Protein AF-A0A2N3VHJ1-F1 (afdb_monomer)

Structure (mmCIF, N/CA/C/O backbone):
data_AF-A0A2N3VHJ1-F1
#
_entry.id   AF-A0A2N3VHJ1-F1
#
loop_
_atom_site.group_PDB
_atom_site.id
_atom_site.type_symbol
_atom_site.label_atom_id
_atom_site.label_alt_id
_atom_site.label_comp_id
_atom_site.label_asym_id
_atom_site.label_entity_id
_atom_site.label_seq_id
_atom_site.pdbx_PDB_ins_code
_atom_site.Cartn_x
_atom_site.Cartn_y
_atom_site.Cartn_z
_atom_site.occupancy
_atom_site.B_iso_or_equiv
_atom_site.auth_seq_id
_atom_site.auth_comp_id
_atom_site.auth_asym_id
_atom_site.auth_atom_id
_atom_site.pdbx_PDB_model_num
ATOM 1 N N . MET A 1 1 ? 66.430 8.092 -55.204 1.00 39.53 1 MET A N 1
ATOM 2 C CA . MET A 1 1 ? 66.242 9.188 -54.228 1.00 39.53 1 MET A CA 1
ATOM 3 C C . MET A 1 1 ? 64.913 8.991 -53.500 1.00 39.53 1 MET A C 1
ATOM 5 O O . MET A 1 1 ? 63.940 8.692 -54.170 1.00 39.53 1 MET A O 1
ATOM 9 N N . SER A 1 2 ? 64.958 9.098 -52.159 1.00 39.56 2 SER A N 1
ATOM 10 C CA . SER A 1 2 ? 63.897 9.222 -51.118 1.00 39.56 2 SER A CA 1
ATOM 11 C C . SER A 1 2 ? 62.710 8.234 -51.103 1.00 39.56 2 SER A C 1
ATOM 13 O O . SER A 1 2 ? 61.854 8.299 -51.968 1.00 39.56 2 SER A O 1
ATOM 15 N N . ARG A 1 3 ? 62.706 7.203 -50.221 1.00 37.50 3 ARG A N 1
ATOM 16 C CA . ARG A 1 3 ? 62.256 7.140 -48.782 1.00 37.50 3 ARG A CA 1
ATOM 17 C C . ARG A 1 3 ? 60.729 7.322 -48.622 1.00 37.50 3 ARG A C 1
ATOM 19 O O . ARG A 1 3 ? 60.224 8.278 -49.174 1.00 37.50 3 ARG A O 1
ATOM 26 N N . ARG A 1 4 ? 59.921 6.592 -47.835 1.00 39.31 4 ARG A N 1
ATOM 27 C CA . ARG A 1 4 ? 59.944 5.440 -46.888 1.00 39.31 4 ARG A CA 1
ATOM 28 C C . ARG A 1 4 ? 58.441 5.104 -46.656 1.00 39.31 4 ARG A C 1
ATOM 30 O O . ARG A 1 4 ? 57.644 6.024 -46.585 1.00 39.31 4 AR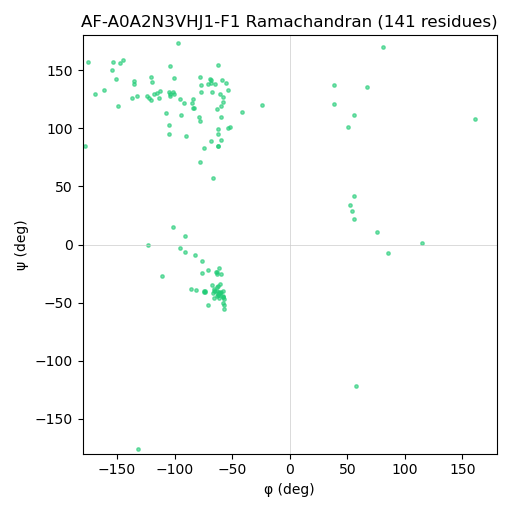G A O 1
ATOM 37 N N . LYS A 1 5 ? 57.996 3.851 -46.791 1.00 39.47 5 LYS A N 1
ATOM 38 C CA . LYS A 1 5 ? 57.600 2.874 -45.740 1.00 39.47 5 LYS A CA 1
ATOM 39 C C . LYS A 1 5 ? 56.508 3.298 -44.716 1.00 39.47 5 LYS A C 1
ATOM 41 O O . LYS A 1 5 ? 56.784 4.100 -43.840 1.00 39.47 5 LYS A O 1
ATOM 46 N N . ALA A 1 6 ? 55.348 2.634 -44.855 1.00 46.94 6 ALA A N 1
ATOM 47 C CA . ALA A 1 6 ? 54.437 1.975 -43.890 1.00 46.94 6 ALA A CA 1
ATOM 48 C C . ALA A 1 6 ? 54.119 2.557 -42.490 1.00 46.94 6 ALA A C 1
ATOM 50 O O . ALA A 1 6 ? 55.024 2.840 -41.713 1.00 46.94 6 ALA A O 1
ATOM 51 N N . GLY A 1 7 ? 52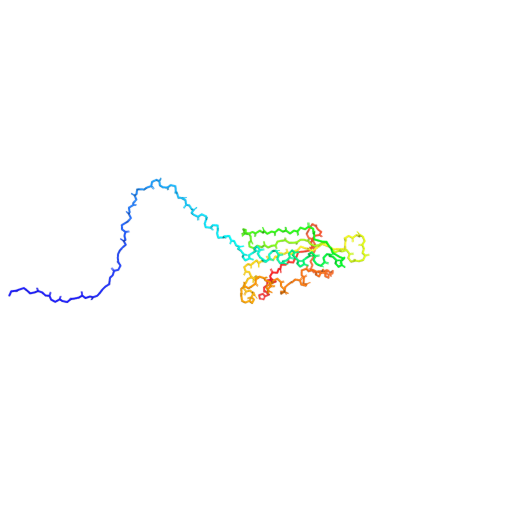.826 2.489 -42.126 1.00 32.75 7 GLY A N 1
ATOM 52 C CA . GLY A 1 7 ? 52.331 2.418 -40.740 1.00 32.75 7 GLY A CA 1
ATOM 53 C C . GLY A 1 7 ? 50.850 2.817 -40.571 1.00 32.75 7 GLY A C 1
ATOM 54 O O . GLY A 1 7 ? 50.525 3.989 -40.680 1.00 32.75 7 GLY A O 1
ATOM 55 N N . ARG A 1 8 ? 49.961 1.848 -40.309 1.00 42.78 8 ARG A N 1
ATOM 56 C CA . ARG A 1 8 ? 48.697 1.986 -39.527 1.00 42.78 8 ARG A CA 1
ATOM 57 C C . ARG A 1 8 ? 49.009 1.521 -38.079 1.00 42.78 8 ARG A C 1
ATOM 59 O O . ARG A 1 8 ? 50.052 0.872 -37.956 1.00 42.78 8 ARG A O 1
ATOM 66 N N . PRO A 1 9 ? 48.135 1.633 -37.047 1.00 51.78 9 PRO A N 1
ATOM 67 C CA . PRO A 1 9 ? 46.853 2.349 -36.859 1.00 51.78 9 PRO A CA 1
ATOM 68 C C . PRO A 1 9 ? 46.792 3.163 -35.523 1.00 51.78 9 PRO A C 1
ATOM 70 O O . PRO A 1 9 ? 47.782 3.219 -34.809 1.00 51.78 9 PRO A O 1
ATOM 73 N N . ASP A 1 10 ? 45.628 3.773 -35.244 1.00 51.09 10 ASP A N 1
ATOM 74 C CA . ASP A 1 10 ? 45.028 4.217 -33.961 1.00 51.09 10 ASP A CA 1
ATOM 75 C C . ASP A 1 10 ? 45.889 4.824 -32.839 1.00 51.09 10 ASP A C 1
ATOM 77 O O . ASP A 1 10 ? 46.683 4.131 -32.220 1.00 51.09 10 ASP A O 1
ATOM 81 N N . GLU A 1 11 ? 45.579 6.068 -32.442 1.00 42.41 11 GLU A N 1
ATOM 82 C CA . GLU A 1 11 ? 45.716 6.517 -31.046 1.00 42.41 11 GLU A CA 1
ATOM 83 C C . GLU A 1 11 ? 44.890 7.790 -30.771 1.00 42.41 11 GLU A C 1
ATOM 85 O O . GLU A 1 11 ? 44.887 8.753 -31.539 1.00 42.41 11 GLU A O 1
ATOM 90 N N . HIS A 1 12 ? 44.150 7.758 -29.662 1.00 42.34 12 HIS A N 1
ATOM 91 C CA . HIS A 1 12 ? 43.377 8.857 -29.093 1.00 42.34 12 HIS A CA 1
ATOM 92 C C . HIS A 1 12 ? 44.217 10.117 -28.836 1.00 42.34 12 HIS A C 1
ATOM 94 O O . HIS A 1 12 ? 45.276 10.041 -28.220 1.00 42.34 12 HIS A O 1
ATOM 100 N N . ALA A 1 13 ? 43.654 11.292 -29.130 1.00 43.91 13 ALA A N 1
ATOM 101 C CA . ALA A 1 13 ? 43.934 12.503 -28.360 1.00 43.91 13 ALA A CA 1
ATOM 102 C C . ALA A 1 13 ? 42.720 13.454 -28.387 1.00 43.91 13 ALA A C 1
ATOM 104 O O . ALA A 1 13 ? 42.016 13.520 -29.396 1.00 43.91 13 ALA A O 1
ATOM 105 N N . PRO A 1 14 ? 42.437 14.138 -27.265 1.00 41.75 14 PRO A N 1
ATOM 106 C CA . PRO A 1 14 ? 41.130 14.696 -26.949 1.00 41.75 14 PRO A CA 1
ATOM 107 C C . PRO A 1 14 ? 40.854 15.991 -27.711 1.00 41.75 14 PRO A C 1
ATOM 109 O O . PRO A 1 14 ? 41.741 16.826 -27.901 1.00 41.75 14 PRO A O 1
ATOM 112 N N . SER A 1 15 ? 39.592 16.181 -28.096 1.00 42.69 15 SER A N 1
ATOM 113 C CA . SER A 1 15 ? 39.102 17.460 -28.593 1.00 42.69 15 SER A CA 1
ATOM 114 C C . SER A 1 15 ? 39.329 18.542 -27.536 1.00 42.69 15 SER A C 1
ATOM 116 O O . SER A 1 15 ? 38.904 18.430 -26.388 1.00 42.69 15 SER A O 1
ATOM 118 N N . SER A 1 16 ? 40.061 19.561 -27.969 1.00 44.84 16 SER A N 1
ATOM 119 C CA . SER A 1 16 ? 40.341 20.845 -27.336 1.00 44.84 16 SER A CA 1
ATOM 120 C C . SER A 1 16 ? 39.296 21.304 -26.315 1.00 44.84 16 SER A C 1
ATOM 122 O O . SER A 1 16 ? 38.146 21.572 -26.659 1.00 44.84 16 SER A O 1
ATOM 124 N N . VAL A 1 17 ? 39.759 21.494 -25.077 1.00 49.16 17 VAL A N 1
ATOM 125 C CA . VAL A 1 17 ? 39.103 22.312 -24.052 1.00 49.16 17 VAL A CA 1
ATOM 126 C C . VAL A 1 17 ? 39.046 23.752 -24.566 1.00 49.16 17 VAL A C 1
ATOM 128 O O . VAL A 1 17 ? 40.005 24.509 -24.438 1.00 49.16 17 VAL A O 1
ATOM 131 N N . GLY A 1 18 ? 37.922 24.114 -25.178 1.00 34.91 18 GLY A N 1
ATOM 132 C CA . GLY A 1 18 ? 37.521 25.495 -25.410 1.00 34.91 18 GLY A CA 1
ATOM 133 C C . GLY A 1 18 ? 36.705 25.970 -24.215 1.00 34.91 18 GLY A C 1
ATOM 134 O O . GLY A 1 18 ? 35.507 25.722 -24.143 1.00 34.91 18 GLY A O 1
ATOM 135 N N . ARG A 1 19 ? 37.370 26.604 -23.246 1.00 47.91 19 ARG A N 1
ATOM 136 C CA . ARG A 1 19 ? 36.710 27.441 -22.240 1.00 47.91 19 ARG A CA 1
ATOM 137 C C . ARG A 1 19 ? 36.396 28.774 -22.901 1.00 47.91 19 ARG A C 1
ATOM 139 O O . ARG A 1 19 ? 37.318 29.550 -23.109 1.00 47.91 19 ARG A O 1
ATOM 146 N N . ASP A 1 20 ? 35.129 28.996 -23.207 1.00 48.00 20 ASP A N 1
ATOM 147 C CA . ASP A 1 20 ? 34.490 30.309 -23.108 1.00 48.00 20 ASP A CA 1
ATOM 148 C C . ASP A 1 20 ? 33.026 30.152 -23.489 1.00 48.00 20 ASP A C 1
ATOM 150 O O . ASP A 1 20 ? 32.686 30.380 -24.635 1.00 48.00 20 ASP A O 1
ATOM 154 N N . GLU A 1 21 ? 32.160 29.761 -22.551 1.00 40.31 21 GLU A N 1
ATOM 155 C CA . GLU A 1 21 ? 30.738 30.103 -22.640 1.00 40.31 21 GLU A CA 1
ATOM 156 C C . GLU A 1 21 ? 30.164 30.252 -21.230 1.00 40.31 21 GLU A C 1
ATOM 158 O O . GLU A 1 21 ? 30.136 29.311 -20.434 1.00 40.31 21 GLU A O 1
ATOM 163 N N . GLY A 1 22 ? 29.674 31.4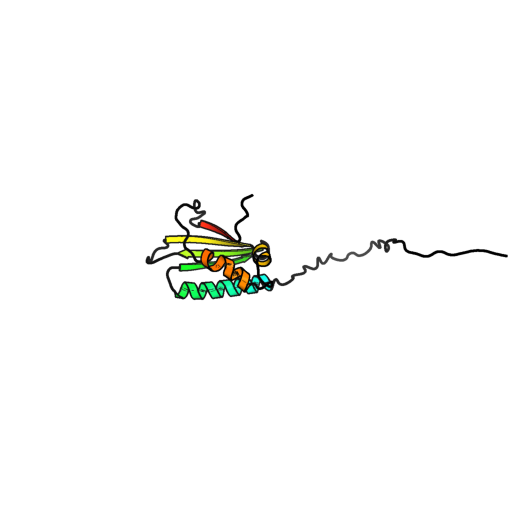56 -20.929 1.00 47.28 22 GLY A N 1
ATOM 164 C CA . GLY A 1 22 ? 28.712 31.717 -19.862 1.00 47.28 22 GLY A CA 1
ATOM 165 C C . GLY A 1 22 ? 27.356 31.082 -20.180 1.00 47.28 22 GLY A C 1
ATOM 166 O O . GLY A 1 22 ? 26.345 31.773 -20.261 1.00 47.28 22 GLY A O 1
ATOM 167 N N . GLY A 1 23 ? 27.346 29.769 -20.388 1.00 33.44 23 GLY A N 1
ATOM 168 C CA . GLY A 1 23 ? 26.148 28.965 -20.515 1.00 33.44 23 GLY A CA 1
ATOM 169 C C . GLY A 1 23 ? 25.668 28.610 -19.122 1.00 33.44 23 GLY A C 1
ATOM 170 O O . GLY A 1 23 ? 26.368 27.933 -18.368 1.00 33.44 23 GLY A O 1
ATOM 171 N N . LEU A 1 24 ? 24.470 29.076 -18.772 1.00 39.56 24 LEU A N 1
ATOM 172 C CA . LEU A 1 24 ? 23.666 28.446 -17.735 1.00 39.56 24 LEU A CA 1
ATOM 173 C C . LEU A 1 24 ? 23.787 26.935 -17.934 1.00 39.56 24 LEU A C 1
ATOM 175 O O . LEU A 1 24 ? 23.373 26.419 -18.971 1.00 39.56 24 LEU A O 1
ATOM 179 N N . LEU A 1 25 ? 24.407 26.248 -16.973 1.00 40.88 25 LEU A N 1
ATOM 180 C CA . LEU A 1 25 ? 24.356 24.799 -16.879 1.00 40.88 25 LEU A CA 1
ATOM 181 C C . LEU A 1 25 ? 22.884 24.456 -16.661 1.00 40.88 25 LEU A C 1
ATOM 183 O O . LEU A 1 25 ? 22.422 24.329 -15.527 1.00 40.88 25 LEU A O 1
ATOM 187 N N . PHE A 1 26 ? 22.134 24.353 -17.754 1.00 37.69 26 PHE A N 1
ATOM 188 C CA . PHE A 1 26 ? 20.930 23.561 -17.796 1.00 37.69 26 PHE A CA 1
ATOM 189 C C . PHE A 1 26 ? 21.408 22.150 -17.469 1.00 37.69 26 PHE A C 1
ATOM 191 O O . PHE A 1 26 ? 21.836 21.395 -18.335 1.00 37.69 26 PHE A O 1
ATOM 198 N N . ARG A 1 27 ? 21.409 21.813 -16.174 1.00 42.53 27 ARG A N 1
ATOM 199 C CA . ARG A 1 27 ? 21.164 20.437 -15.775 1.00 42.53 27 ARG A CA 1
ATOM 200 C C . ARG A 1 27 ? 19.846 20.107 -16.452 1.00 42.53 27 ARG A C 1
ATOM 202 O O . ARG A 1 27 ? 18.803 20.578 -16.004 1.00 42.53 27 ARG A O 1
ATOM 209 N N . GLU A 1 28 ? 19.914 19.402 -17.573 1.00 34.91 28 GLU A N 1
ATOM 210 C CA . GLU A 1 28 ? 18.779 18.647 -18.068 1.00 34.91 28 GLU A CA 1
ATOM 211 C C . GLU A 1 28 ? 18.335 17.788 -16.888 1.00 34.91 28 GLU A C 1
ATOM 213 O O . GLU A 1 28 ? 18.985 16.819 -16.498 1.00 34.91 28 GLU A O 1
ATOM 218 N N . TYR A 1 29 ? 17.273 18.234 -16.221 1.00 37.22 29 TYR A N 1
ATOM 219 C CA . TYR A 1 29 ? 16.479 17.353 -15.400 1.00 37.22 29 TYR A CA 1
ATOM 220 C C . TYR A 1 29 ? 15.812 16.430 -16.402 1.00 37.22 29 TYR A C 1
ATOM 222 O O . TYR A 1 29 ? 14.738 16.744 -16.918 1.00 37.22 29 TYR A O 1
ATOM 230 N N . ASP A 1 30 ? 16.490 15.329 -16.710 1.00 36.81 30 ASP A N 1
ATOM 231 C CA . ASP A 1 30 ? 15.893 14.187 -17.375 1.00 36.81 30 ASP A CA 1
ATOM 232 C C . ASP A 1 30 ? 14.807 13.685 -16.419 1.00 36.81 30 ASP A C 1
ATOM 234 O O . ASP A 1 30 ? 15.018 12.865 -15.526 1.00 36.81 30 ASP A O 1
ATOM 238 N N . THR A 1 31 ? 13.628 14.294 -16.516 1.00 44.31 31 THR A N 1
ATOM 239 C CA . THR A 1 31 ? 12.423 13.839 -15.838 1.00 44.31 31 THR A CA 1
ATOM 240 C C . THR A 1 31 ? 11.940 12.666 -16.666 1.00 44.31 31 THR A C 1
ATOM 242 O O . THR A 1 31 ? 10.965 12.751 -17.409 1.00 44.31 31 THR A O 1
ATOM 245 N N . VAL A 1 32 ? 12.684 11.560 -16.583 1.00 53.28 32 VAL A N 1
ATOM 246 C CA . VAL A 1 32 ? 12.222 10.272 -17.075 1.00 53.28 32 VAL A CA 1
ATOM 247 C C . VAL A 1 32 ? 10.992 9.962 -16.244 1.00 53.28 32 VAL A C 1
ATOM 249 O O . VAL A 1 32 ? 11.073 9.600 -15.073 1.00 53.28 32 VAL A O 1
ATOM 252 N N . PHE A 1 33 ? 9.835 10.230 -16.833 1.00 57.97 33 PHE A N 1
ATOM 253 C CA . PHE A 1 33 ? 8.555 9.996 -16.205 1.00 57.97 33 PHE A CA 1
ATOM 254 C C . PHE A 1 33 ? 8.464 8.504 -15.895 1.00 57.97 33 PHE A C 1
ATOM 256 O O . PHE A 1 33 ? 8.405 7.680 -16.815 1.00 57.97 33 PHE A O 1
ATOM 263 N N . ASP A 1 34 ? 8.518 8.145 -14.611 1.00 76.62 34 ASP A N 1
ATOM 264 C CA . ASP A 1 34 ? 8.547 6.747 -14.197 1.00 76.62 34 ASP A CA 1
ATOM 265 C C . ASP A 1 34 ? 7.161 6.111 -14.367 1.00 76.62 34 ASP A C 1
ATOM 267 O O . ASP A 1 34 ? 6.327 6.022 -13.460 1.00 76.62 34 ASP A O 1
ATOM 271 N N . THR A 1 35 ? 6.902 5.680 -15.599 1.00 87.12 35 THR A N 1
ATOM 272 C CA . THR A 1 35 ? 5.669 4.990 -15.976 1.00 87.12 35 THR A CA 1
ATOM 273 C C . THR A 1 35 ? 5.500 3.660 -15.254 1.00 87.12 35 THR A C 1
ATOM 275 O O . THR A 1 35 ? 4.362 3.212 -15.099 1.00 87.12 35 THR A O 1
ATOM 278 N N . TRP A 1 36 ? 6.587 3.039 -14.787 1.00 91.00 36 TRP A N 1
ATOM 279 C CA . TRP A 1 36 ? 6.523 1.785 -14.051 1.00 91.00 36 TRP A CA 1
ATOM 280 C C . TRP A 1 36 ? 5.921 2.022 -12.667 1.00 91.00 36 TRP A C 1
ATOM 282 O O . TRP A 1 36 ? 4.905 1.408 -12.333 1.00 91.00 36 TRP A O 1
ATOM 292 N N . ALA A 1 37 ? 6.465 2.988 -11.917 1.00 91.50 37 ALA A N 1
ATOM 293 C CA . ALA A 1 37 ? 5.980 3.356 -10.588 1.00 91.50 37 ALA A CA 1
ATOM 294 C C . ALA A 1 37 ? 4.506 3.774 -10.597 1.00 91.50 37 ALA A C 1
ATOM 296 O O . ALA A 1 37 ? 3.713 3.308 -9.783 1.00 91.50 37 ALA A O 1
ATOM 297 N N . MET A 1 38 ? 4.090 4.596 -11.560 1.00 91.81 38 MET A N 1
ATOM 298 C CA . MET A 1 38 ? 2.682 4.980 -11.675 1.00 91.81 38 MET A CA 1
ATOM 299 C C . MET A 1 38 ? 1.760 3.793 -11.959 1.00 91.81 38 MET A C 1
ATOM 301 O O . MET A 1 38 ? 0.692 3.693 -11.358 1.00 91.81 38 MET A O 1
ATOM 305 N N . ARG A 1 39 ? 2.145 2.896 -12.877 1.00 93.19 39 ARG A N 1
ATOM 306 C CA . ARG A 1 39 ? 1.346 1.705 -13.208 1.00 93.19 39 ARG A CA 1
ATOM 307 C C . ARG A 1 39 ? 1.261 0.753 -12.021 1.00 93.19 39 ARG A C 1
ATOM 309 O O . ARG A 1 39 ? 0.197 0.183 -11.786 1.00 93.19 39 ARG A O 1
ATOM 316 N N . PHE A 1 40 ? 2.351 0.605 -11.269 1.00 93.81 40 PHE A N 1
ATOM 317 C CA . PHE A 1 40 ? 2.358 -0.115 -10.000 1.00 93.81 40 PHE A CA 1
ATOM 318 C C . PHE A 1 40 ? 1.335 0.494 -9.031 1.00 93.81 40 PHE A C 1
ATOM 320 O O . PHE A 1 40 ? 0.414 -0.195 -8.596 1.00 93.81 40 PHE A O 1
ATOM 327 N N . THR A 1 41 ? 1.431 1.802 -8.770 1.00 94.12 41 THR A N 1
ATOM 328 C CA . THR A 1 41 ? 0.551 2.518 -7.834 1.00 94.12 41 THR A CA 1
ATOM 329 C C . THR A 1 41 ? -0.916 2.459 -8.255 1.00 94.12 41 THR A C 1
ATOM 331 O O . THR A 1 41 ? -1.786 2.219 -7.423 1.00 94.12 41 THR A O 1
ATOM 334 N N . GLN A 1 42 ? -1.219 2.610 -9.547 1.00 94.12 42 GLN A N 1
ATOM 335 C CA . GLN A 1 42 ? -2.583 2.479 -10.070 1.00 94.12 42 GLN A CA 1
ATOM 336 C C . GLN A 1 42 ? -3.159 1.080 -9.826 1.00 94.12 42 GLN A C 1
ATOM 338 O O . GLN A 1 42 ? -4.308 0.953 -9.401 1.00 94.12 42 GLN A O 1
ATOM 343 N N . ARG A 1 43 ? -2.366 0.027 -10.062 1.00 94.69 43 ARG A N 1
ATOM 344 C CA . ARG A 1 43 ? -2.782 -1.358 -9.801 1.00 94.69 43 ARG A CA 1
ATOM 345 C C . ARG A 1 43 ? -2.976 -1.625 -8.312 1.00 94.69 43 ARG A C 1
ATOM 347 O O . ARG A 1 43 ? -3.974 -2.240 -7.948 1.00 94.69 43 ARG A O 1
ATOM 354 N N . LEU A 1 44 ? -2.076 -1.119 -7.468 1.00 95.75 44 LEU A N 1
ATOM 355 C CA . LEU A 1 44 ? -2.201 -1.188 -6.013 1.00 95.75 44 LEU A CA 1
ATOM 356 C C . LEU A 1 44 ? -3.508 -0.536 -5.544 1.00 95.75 44 LEU A C 1
ATOM 358 O O . LEU A 1 44 ? -4.293 -1.181 -4.858 1.00 95.75 44 LEU A O 1
ATOM 362 N N . ILE A 1 45 ? -3.779 0.706 -5.959 1.00 95.06 45 ILE A N 1
ATOM 363 C CA . ILE A 1 45 ? -5.017 1.423 -5.614 1.00 95.06 45 ILE A CA 1
ATOM 364 C C . ILE A 1 45 ? -6.247 0.637 -6.084 1.00 95.06 45 ILE A C 1
ATOM 366 O O . ILE A 1 45 ? -7.186 0.460 -5.313 1.00 95.06 45 ILE A O 1
ATOM 370 N N . GLY A 1 46 ? -6.231 0.115 -7.315 1.00 94.31 46 GLY A N 1
ATOM 371 C CA . GLY A 1 46 ? -7.316 -0.720 -7.835 1.00 94.31 46 GLY A CA 1
ATOM 372 C C . GLY A 1 46 ? -7.574 -1.963 -6.978 1.00 94.31 46 GLY A C 1
ATOM 373 O O . GLY A 1 46 ? -8.722 -2.251 -6.642 1.00 94.31 46 GLY A O 1
ATOM 374 N N . GLY A 1 47 ? -6.516 -2.667 -6.564 1.00 93.75 47 GLY A N 1
ATOM 375 C CA . GLY A 1 47 ? -6.623 -3.806 -5.650 1.00 93.75 47 GLY A CA 1
ATOM 376 C C . GLY A 1 47 ? -7.177 -3.409 -4.280 1.00 93.75 47 GLY A C 1
ATOM 377 O O . GLY A 1 47 ? -8.052 -4.091 -3.740 1.00 93.75 47 GLY A O 1
ATOM 378 N N . LEU A 1 48 ? -6.703 -2.292 -3.724 1.00 94.56 48 LEU A N 1
ATOM 379 C CA . LEU A 1 48 ? -7.138 -1.785 -2.423 1.00 94.56 48 LEU A CA 1
ATOM 380 C C . LEU A 1 48 ? -8.622 -1.402 -2.409 1.00 94.56 48 LEU A C 1
ATOM 382 O O . LEU A 1 48 ? -9.304 -1.724 -1.440 1.00 94.56 48 LEU A O 1
ATOM 386 N N . ILE A 1 49 ? -9.136 -0.784 -3.477 1.00 92.81 49 ILE A N 1
ATOM 387 C CA . ILE A 1 49 ? -10.569 -0.472 -3.624 1.00 92.81 49 ILE A CA 1
ATOM 388 C C . ILE A 1 49 ? -11.399 -1.759 -3.534 1.00 92.81 49 ILE A C 1
ATOM 390 O O . ILE A 1 49 ? -12.295 -1.865 -2.702 1.00 92.81 49 ILE A O 1
ATOM 394 N N . VAL A 1 50 ? -11.029 -2.790 -4.303 1.00 91.31 50 VAL A N 1
ATOM 395 C CA . VAL A 1 50 ? -11.729 -4.087 -4.286 1.00 91.31 50 VAL A CA 1
ATOM 396 C C . VAL A 1 50 ? -11.690 -4.744 -2.902 1.00 91.31 50 VAL A C 1
ATOM 398 O O . VAL A 1 50 ? -12.626 -5.445 -2.517 1.00 91.31 50 VAL A O 1
ATOM 401 N N . ARG A 1 51 ? -10.603 -4.559 -2.144 1.00 90.06 51 ARG A N 1
ATOM 402 C CA . ARG A 1 51 ? -10.486 -5.090 -0.779 1.00 90.06 51 ARG A CA 1
ATOM 403 C C . ARG A 1 51 ? -11.320 -4.302 0.227 1.00 90.06 51 ARG A C 1
ATOM 405 O O . ARG A 1 51 ? -11.952 -4.936 1.066 1.00 90.06 51 ARG A O 1
ATOM 412 N N . GLN A 1 52 ? -11.375 -2.976 0.124 1.00 91.50 52 GLN A N 1
ATOM 413 C CA . GLN A 1 52 ? -12.238 -2.142 0.968 1.00 91.50 52 GLN A CA 1
ATOM 414 C C . GLN A 1 52 ? -13.717 -2.498 0.818 1.00 91.50 52 GLN A C 1
ATOM 416 O O . GLN A 1 52 ? -14.417 -2.597 1.822 1.00 91.50 52 GLN A O 1
ATOM 421 N N . ASP A 1 53 ? -14.171 -2.772 -0.408 1.00 87.62 53 ASP A N 1
ATOM 422 C CA . ASP A 1 53 ? -15.562 -3.150 -0.685 1.00 87.62 53 ASP A CA 1
ATOM 423 C C . ASP A 1 53 ? -15.987 -4.453 0.021 1.00 87.62 53 ASP A C 1
ATOM 425 O O . ASP A 1 53 ? -17.175 -4.695 0.230 1.00 87.62 53 ASP A O 1
ATOM 429 N N . ARG A 1 54 ? -15.027 -5.299 0.426 1.00 85.06 54 ARG A N 1
ATOM 430 C CA . ARG A 1 54 ? -15.282 -6.525 1.208 1.00 85.06 54 ARG A CA 1
ATOM 431 C C . ARG A 1 54 ? -15.426 -6.268 2.713 1.00 85.06 54 ARG A C 1
ATOM 433 O O . ARG A 1 54 ? -15.833 -7.178 3.432 1.00 85.06 54 ARG A O 1
ATOM 440 N N . GLY A 1 55 ? -15.125 -5.055 3.178 1.00 83.31 55 GLY A N 1
ATOM 441 C CA . GLY A 1 55 ? -15.210 -4.643 4.577 1.00 83.31 55 GLY A CA 1
ATOM 442 C C . GLY A 1 55 ? -14.010 -5.054 5.439 1.00 83.31 55 GLY A C 1
ATOM 443 O O . GLY A 1 55 ? -13.133 -5.811 5.027 1.00 83.31 55 GLY A O 1
ATOM 444 N N . GLY A 1 56 ? -13.965 -4.522 6.665 1.00 89.12 56 GLY A N 1
ATOM 445 C CA . GLY A 1 56 ? -12.962 -4.863 7.684 1.00 89.12 56 GLY A CA 1
ATOM 446 C C . GLY A 1 56 ? -11.642 -4.088 7.614 1.00 89.12 56 GLY A C 1
ATOM 447 O O . GLY A 1 56 ? -10.842 -4.191 8.548 1.00 89.12 56 GLY A O 1
ATOM 448 N N . LEU A 1 57 ? -11.426 -3.278 6.572 1.00 93.12 57 LEU A N 1
ATOM 449 C CA . LEU A 1 57 ? -10.289 -2.361 6.458 1.00 93.12 57 LEU A CA 1
ATOM 450 C C . LEU A 1 57 ? -10.661 -1.054 5.746 1.00 93.12 57 LEU A C 1
ATOM 452 O O . LEU A 1 57 ? -11.608 -1.007 4.962 1.00 93.12 57 LEU A O 1
ATOM 456 N N . ARG A 1 58 ? -9.861 -0.012 5.973 1.00 94.12 58 ARG A N 1
ATOM 457 C CA . ARG A 1 58 ? -9.902 1.278 5.278 1.00 94.12 58 ARG A CA 1
ATOM 458 C C . ARG A 1 58 ? -8.482 1.705 4.925 1.00 94.12 58 ARG A C 1
ATOM 460 O O . ARG A 1 58 ? -7.587 1.617 5.753 1.00 94.12 58 ARG A O 1
ATOM 467 N N . VAL A 1 59 ? -8.277 2.236 3.726 1.00 94.81 59 VAL A N 1
ATOM 468 C CA . VAL A 1 59 ? -7.014 2.901 3.372 1.00 94.81 59 VAL A CA 1
ATOM 469 C C . VAL A 1 59 ? -7.087 4.342 3.854 1.00 94.81 59 VAL A C 1
ATOM 471 O O . VAL A 1 59 ? -7.952 5.100 3.413 1.00 94.81 59 VAL A O 1
ATOM 474 N N . ALA A 1 60 ? -6.199 4.704 4.773 1.00 94.25 60 ALA A N 1
ATOM 475 C CA . ALA A 1 60 ? -6.099 6.051 5.316 1.00 94.25 60 ALA A CA 1
ATOM 476 C C . ALA A 1 60 ? -5.303 6.981 4.391 1.00 94.25 60 ALA A C 1
ATOM 478 O O . ALA A 1 60 ? -5.688 8.135 4.212 1.00 94.25 60 ALA A O 1
ATOM 479 N N . SER A 1 61 ? -4.222 6.485 3.783 1.00 95.12 61 SER A N 1
ATOM 480 C CA . SER A 1 61 ? -3.397 7.255 2.847 1.00 95.12 61 SER A CA 1
ATOM 481 C C . SER A 1 61 ? -2.664 6.355 1.854 1.00 95.12 61 SER A C 1
ATOM 483 O O . SER A 1 61 ? -2.328 5.218 2.175 1.00 95.12 61 SER A O 1
ATOM 485 N N . VAL A 1 62 ? -2.408 6.883 0.653 1.00 95.62 62 VAL A N 1
ATOM 486 C CA . VAL A 1 62 ? -1.490 6.321 -0.350 1.00 95.62 62 VAL A CA 1
ATOM 487 C C . VAL A 1 62 ? -0.688 7.474 -0.928 1.00 95.62 62 VAL A C 1
ATOM 489 O O . VAL A 1 62 ? -1.271 8.439 -1.420 1.00 95.62 62 VAL A O 1
ATOM 492 N N . GLU A 1 63 ? 0.631 7.365 -0.896 1.00 94.88 63 GLU A N 1
ATOM 493 C CA . GLU A 1 63 ? 1.552 8.374 -1.398 1.00 94.88 63 GLU A CA 1
ATOM 494 C C . GLU A 1 63 ? 2.623 7.711 -2.262 1.00 94.88 63 GLU A C 1
ATOM 496 O O . GLU A 1 63 ? 3.271 6.756 -1.842 1.00 94.88 63 GLU A O 1
ATOM 501 N N . LEU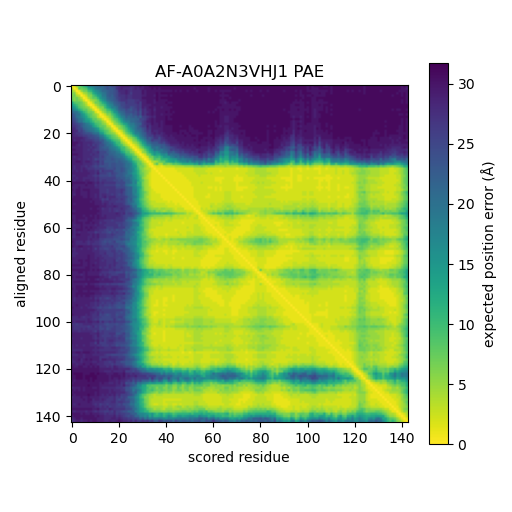 A 1 64 ? 2.808 8.214 -3.482 1.00 92.62 64 LEU A N 1
ATOM 502 C CA . LEU A 1 64 ? 3.935 7.849 -4.332 1.00 92.62 64 LEU A CA 1
ATOM 503 C C . LEU A 1 64 ? 5.047 8.876 -4.121 1.00 92.62 64 LEU A C 1
ATOM 505 O O . LEU A 1 64 ? 4.915 10.019 -4.557 1.00 92.62 64 LEU A O 1
ATOM 509 N N . ASN A 1 65 ? 6.147 8.453 -3.505 1.00 89.62 65 ASN A N 1
ATOM 510 C CA . ASN A 1 65 ? 7.346 9.257 -3.347 1.00 89.62 65 ASN A CA 1
ATOM 511 C C . ASN A 1 65 ? 8.426 8.770 -4.320 1.00 89.62 65 ASN A C 1
ATOM 513 O O . ASN A 1 65 ? 9.178 7.836 -4.045 1.00 89.62 65 ASN A O 1
ATOM 517 N N . SER A 1 66 ? 8.508 9.423 -5.480 1.00 78.25 66 SER A N 1
ATOM 518 C CA . SER A 1 66 ? 9.495 9.086 -6.510 1.00 78.25 66 SER A CA 1
ATOM 519 C C . SER A 1 66 ? 10.927 9.476 -6.135 1.00 78.25 66 SER A C 1
ATOM 521 O O . SER A 1 66 ? 11.863 8.920 -6.695 1.00 78.25 66 SER A O 1
ATOM 523 N N . ILE A 1 67 ? 11.117 10.432 -5.217 1.00 84.06 67 ILE A N 1
ATOM 524 C CA . ILE A 1 67 ? 12.454 10.845 -4.757 1.00 84.06 67 ILE A CA 1
ATOM 525 C C . ILE A 1 67 ? 13.043 9.769 -3.843 1.00 84.06 67 ILE A C 1
ATOM 527 O O . ILE A 1 67 ? 14.224 9.449 -3.943 1.00 84.06 67 ILE A O 1
ATOM 531 N N . GLU A 1 68 ? 12.212 9.198 -2.974 1.00 86.38 68 GLU A N 1
ATOM 532 C CA . GLU A 1 68 ? 12.608 8.148 -2.033 1.00 86.38 68 GLU A CA 1
ATOM 533 C C . GLU A 1 68 ? 12.414 6.725 -2.588 1.00 86.38 68 GLU A C 1
ATOM 535 O O . GLU A 1 68 ? 12.597 5.757 -1.853 1.00 86.38 68 GLU A O 1
ATOM 540 N N . ASP A 1 69 ? 12.068 6.586 -3.875 1.00 90.75 69 ASP A N 1
ATOM 541 C CA . ASP A 1 69 ? 11.874 5.295 -4.554 1.00 90.75 69 ASP A CA 1
ATOM 542 C C . ASP A 1 69 ? 10.839 4.392 -3.851 1.00 90.75 69 ASP A C 1
ATOM 544 O O . ASP A 1 69 ? 11.023 3.182 -3.696 1.00 90.75 69 ASP A O 1
ATOM 548 N N . MET A 1 70 ? 9.725 4.968 -3.386 1.00 94.00 70 MET A N 1
ATOM 549 C CA . MET A 1 70 ? 8.729 4.185 -2.658 1.00 94.00 70 MET A CA 1
ATOM 550 C C . MET A 1 70 ? 7.282 4.629 -2.837 1.00 94.00 70 MET A C 1
ATOM 552 O O . MET A 1 70 ? 6.976 5.787 -3.109 1.00 94.00 70 MET A O 1
ATOM 556 N N . VAL A 1 71 ? 6.375 3.682 -2.609 1.00 95.12 71 VAL A N 1
ATOM 557 C CA . VAL A 1 71 ? 4.975 3.967 -2.284 1.00 95.12 71 VAL A CA 1
ATOM 558 C C . VAL A 1 71 ? 4.772 3.749 -0.791 1.00 95.12 71 VAL A C 1
ATOM 560 O O . VAL A 1 71 ? 5.106 2.688 -0.262 1.00 95.12 71 VAL A O 1
ATOM 563 N N . VAL A 1 72 ? 4.217 4.751 -0.117 1.00 95.56 72 VAL A N 1
ATOM 564 C CA . VAL A 1 72 ? 3.835 4.694 1.293 1.00 95.56 72 VAL A CA 1
ATOM 565 C C . VAL A 1 72 ? 2.321 4.562 1.382 1.00 95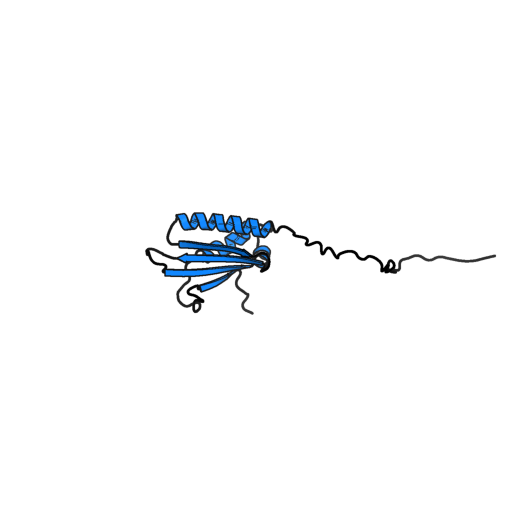.56 72 VAL A C 1
ATOM 567 O O . VAL A 1 72 ? 1.578 5.290 0.728 1.00 95.56 72 VAL A O 1
ATOM 570 N N . LEU A 1 73 ? 1.851 3.615 2.180 1.00 95.69 73 LEU A N 1
ATOM 571 C CA . LEU A 1 73 ? 0.435 3.294 2.343 1.00 95.69 73 LEU A CA 1
ATOM 572 C C . LEU A 1 73 ? 0.137 3.128 3.828 1.00 95.69 73 LEU A C 1
ATOM 574 O O . LEU A 1 73 ? 0.936 2.526 4.533 1.00 95.69 73 LEU A O 1
ATOM 578 N N . VAL A 1 74 ? -1.016 3.600 4.297 1.00 95.56 74 VAL A N 1
ATOM 579 C CA . VAL A 1 74 ? -1.507 3.300 5.651 1.00 95.56 74 VAL A CA 1
ATOM 580 C C . VAL A 1 74 ? -2.895 2.680 5.567 1.00 95.56 74 VAL A C 1
ATOM 582 O O . VAL A 1 74 ? -3.799 3.248 4.949 1.00 95.56 74 VAL A O 1
ATOM 585 N N . ILE A 1 75 ? -3.070 1.526 6.209 1.00 95.69 75 ILE A N 1
ATOM 586 C CA . ILE A 1 75 ? -4.332 0.794 6.313 1.00 95.69 75 ILE A CA 1
ATOM 587 C C . ILE A 1 75 ? -4.774 0.754 7.777 1.00 95.69 75 ILE A C 1
ATOM 589 O O . ILE A 1 75 ? -4.011 0.406 8.675 1.00 95.69 75 ILE A O 1
ATOM 593 N N . GLU A 1 76 ? -6.030 1.112 8.014 1.00 94.75 76 GLU A N 1
ATOM 594 C CA . GLU A 1 76 ? -6.728 0.916 9.280 1.00 94.75 76 GLU A CA 1
ATOM 595 C C . GLU A 1 76 ? -7.534 -0.383 9.197 1.00 94.75 76 GLU A C 1
ATOM 597 O O . GLU A 1 76 ? -8.363 -0.544 8.298 1.00 94.75 76 GLU A O 1
ATOM 602 N N . HIS A 1 77 ? -7.329 -1.298 10.140 1.00 93.06 77 HIS A N 1
ATOM 603 C CA . HIS A 1 77 ? -8.106 -2.530 10.242 1.00 93.06 77 HIS A CA 1
ATOM 604 C C . HIS A 1 77 ? -9.159 -2.393 11.333 1.00 93.06 77 HIS A C 1
ATOM 606 O O . HIS A 1 77 ? -8.863 -2.006 12.461 1.00 93.06 77 HIS A O 1
ATOM 612 N N . TYR A 1 78 ? -10.389 -2.754 10.993 1.00 91.06 78 TYR A N 1
ATOM 613 C CA . TYR A 1 78 ? -11.557 -2.688 11.871 1.00 91.06 78 TYR A CA 1
ATOM 614 C C . TYR A 1 78 ? -12.050 -4.087 12.262 1.00 91.06 78 TYR A C 1
ATOM 616 O O . TYR A 1 78 ? -12.640 -4.272 13.326 1.00 91.06 78 TYR A O 1
ATOM 624 N N . GLY A 1 79 ? -11.804 -5.098 11.418 1.00 85.25 79 GLY A N 1
ATOM 625 C CA . GLY A 1 79 ? -12.383 -6.428 11.600 1.00 85.25 79 GLY A CA 1
ATOM 626 C C . GLY A 1 79 ? -13.913 -6.347 11.636 1.00 85.25 79 GLY A C 1
ATOM 627 O O . GLY A 1 79 ? -14.522 -5.834 10.702 1.00 85.25 79 GLY A O 1
ATOM 628 N N . ASN A 1 80 ? -14.514 -6.809 12.735 1.00 85.62 80 ASN A N 1
ATOM 629 C CA . ASN A 1 80 ? -15.960 -6.719 12.989 1.00 85.62 80 ASN A CA 1
ATOM 630 C C . ASN A 1 80 ? -16.333 -5.580 13.962 1.00 85.62 80 ASN A C 1
ATOM 632 O O . ASN A 1 80 ? -17.425 -5.592 14.528 1.00 85.62 80 ASN A O 1
ATOM 636 N N . SER A 1 81 ? -15.419 -4.642 14.222 1.00 87.12 81 SER A N 1
ATOM 637 C CA . SER A 1 81 ? -15.620 -3.526 15.148 1.00 87.12 81 SER A CA 1
ATOM 638 C C . SER A 1 81 ? -15.883 -2.217 14.406 1.00 87.12 81 SER A C 1
ATOM 640 O O . SER A 1 81 ? -15.405 -2.011 13.296 1.00 87.12 81 SER A O 1
ATOM 642 N N . GLU A 1 82 ? -16.595 -1.294 15.049 1.00 87.81 82 GLU A N 1
ATOM 643 C CA . GLU A 1 82 ? -16.678 0.107 14.613 1.00 87.81 82 GLU A CA 1
ATOM 644 C C . GLU A 1 82 ? -15.409 0.911 14.960 1.00 87.81 82 GLU A C 1
ATOM 646 O O . GLU A 1 82 ? -15.184 1.996 14.424 1.00 87.81 82 GLU A O 1
ATOM 651 N N . PHE A 1 83 ? -14.550 0.363 15.826 1.00 90.94 83 PHE A N 1
ATOM 652 C CA . PHE A 1 83 ? -13.298 0.977 16.252 1.00 90.94 83 PHE A CA 1
ATOM 653 C C . PHE A 1 83 ? -12.103 0.384 15.508 1.00 90.94 83 PHE A C 1
ATOM 655 O O . PHE A 1 83 ? -12.033 -0.828 15.280 1.00 90.94 83 PHE A O 1
ATOM 662 N N . VAL A 1 84 ? -11.125 1.240 15.200 1.00 90.94 84 VAL A N 1
ATOM 663 C CA . VAL A 1 84 ? -9.839 0.824 14.626 1.00 90.94 84 VAL A CA 1
ATOM 664 C C . VAL A 1 84 ? -9.146 -0.131 15.600 1.00 90.94 84 VAL A C 1
ATOM 666 O O . VAL A 1 84 ? -8.851 0.240 16.734 1.00 90.94 84 VAL A O 1
ATOM 669 N N . GLN A 1 85 ? -8.895 -1.357 15.148 1.00 90.31 85 GLN A N 1
ATOM 670 C CA . GLN A 1 85 ? -8.191 -2.402 15.894 1.00 90.31 85 GLN A CA 1
ATOM 671 C C . GLN A 1 85 ? -6.677 -2.284 15.722 1.00 90.31 85 GLN A C 1
ATOM 673 O O . GLN A 1 85 ? -5.925 -2.493 16.669 1.00 90.31 85 GLN A O 1
ATOM 678 N N . SER A 1 86 ? -6.225 -1.938 14.517 1.00 90.44 86 SER A N 1
ATOM 679 C CA . SER A 1 86 ? -4.811 -1.712 14.228 1.00 90.44 86 SER A CA 1
ATOM 680 C C . SER A 1 86 ? -4.624 -0.750 13.059 1.00 90.44 86 SER A C 1
ATOM 682 O O . SER A 1 86 ? -5.510 -0.580 12.216 1.00 90.44 86 SER A O 1
ATOM 684 N N . ARG A 1 87 ? -3.454 -0.109 13.015 1.00 93.19 87 ARG A N 1
ATOM 685 C CA . ARG A 1 87 ? -2.991 0.678 11.872 1.00 93.19 87 ARG A CA 1
ATOM 686 C C . ARG A 1 87 ? -1.667 0.123 11.390 1.00 93.19 87 ARG A C 1
ATOM 688 O O . ARG A 1 87 ? -0.729 0.009 12.181 1.00 93.19 87 ARG A O 1
ATOM 695 N N . VAL A 1 88 ? -1.597 -0.189 10.105 1.00 93.75 88 VAL A N 1
ATOM 696 C CA . VAL A 1 88 ? -0.396 -0.724 9.472 1.00 93.75 88 VAL A CA 1
ATOM 697 C C . VAL A 1 88 ? 0.040 0.213 8.358 1.00 93.75 88 VAL A C 1
ATOM 699 O O . VAL A 1 88 ? -0.740 0.561 7.474 1.00 93.75 88 VAL A O 1
ATOM 702 N N . GLY A 1 89 ? 1.282 0.669 8.441 1.00 94.25 89 GLY A N 1
ATOM 703 C CA . GLY A 1 89 ? 1.946 1.459 7.424 1.00 94.25 89 GLY A CA 1
ATOM 704 C C . GLY A 1 89 ? 2.873 0.575 6.598 1.00 94.25 89 GLY A C 1
ATOM 705 O O . GLY A 1 89 ? 3.710 -0.131 7.153 1.00 94.25 89 GLY A O 1
ATOM 706 N N . HIS A 1 90 ? 2.772 0.633 5.278 1.00 94.38 90 HIS A N 1
ATOM 707 C CA . HIS A 1 90 ? 3.602 -0.128 4.352 1.00 94.38 90 HIS A CA 1
ATOM 708 C C . HIS A 1 90 ? 4.504 0.813 3.564 1.00 94.38 90 HIS A C 1
ATOM 710 O O . HIS A 1 90 ? 4.042 1.811 3.011 1.00 94.38 90 HIS A O 1
ATOM 716 N N . ARG A 1 91 ? 5.790 0.469 3.487 1.00 94.44 91 ARG A N 1
ATOM 717 C CA . ARG A 1 91 ? 6.773 1.083 2.589 1.00 94.44 91 ARG A CA 1
ATOM 718 C C . ARG A 1 91 ? 7.096 0.096 1.479 1.00 94.44 91 ARG A C 1
ATOM 720 O O . ARG A 1 91 ? 7.666 -0.958 1.740 1.00 94.44 91 ARG A O 1
ATOM 727 N N . LEU A 1 92 ? 6.720 0.423 0.253 1.00 94.81 92 LEU A N 1
ATOM 728 C CA . LEU A 1 92 ? 6.892 -0.416 -0.929 1.00 94.81 92 LEU A CA 1
ATOM 729 C C . LEU A 1 92 ? 8.044 0.149 -1.765 1.00 94.81 92 LEU A C 1
ATOM 731 O O . LEU A 1 92 ? 7.856 1.156 -2.440 1.00 94.81 92 LEU A O 1
ATOM 735 N N . ILE A 1 93 ? 9.229 -0.464 -1.702 1.00 94.06 93 ILE A N 1
ATOM 736 C CA . ILE A 1 93 ? 10.439 0.031 -2.381 1.00 94.06 93 ILE A CA 1
ATOM 737 C C . ILE A 1 93 ? 10.379 -0.348 -3.863 1.00 94.06 93 ILE A C 1
ATOM 739 O O . ILE A 1 93 ? 10.517 -1.522 -4.220 1.00 94.06 93 ILE A O 1
ATOM 743 N N . LEU A 1 94 ? 10.181 0.644 -4.726 1.00 92.69 94 LEU A N 1
ATOM 744 C CA . LEU A 1 94 ? 9.829 0.454 -6.132 1.00 92.69 94 LEU A CA 1
ATOM 745 C C . LEU A 1 94 ? 10.947 -0.222 -6.925 1.00 92.69 94 LEU A C 1
ATOM 747 O O . LEU A 1 94 ? 10.674 -1.202 -7.618 1.00 92.69 94 LEU A O 1
ATOM 751 N N . SER A 1 95 ? 12.202 0.210 -6.774 1.00 91.56 95 SER A N 1
ATOM 752 C CA . SER A 1 95 ? 13.339 -0.425 -7.457 1.00 91.56 95 SER A CA 1
ATOM 753 C C . SER A 1 95 ? 13.474 -1.915 -7.133 1.00 91.56 95 SER A C 1
ATOM 755 O O . SER A 1 95 ? 13.742 -2.731 -8.018 1.00 91.56 95 SER A O 1
ATOM 757 N N . ARG A 1 96 ? 13.242 -2.299 -5.873 1.00 92.31 96 ARG A N 1
ATOM 758 C CA . ARG A 1 96 ? 13.338 -3.695 -5.427 1.00 92.31 96 ARG A CA 1
ATOM 759 C C . ARG A 1 96 ? 12.152 -4.527 -5.904 1.00 92.31 96 ARG A C 1
ATOM 761 O O . ARG A 1 96 ? 12.341 -5.662 -6.327 1.00 92.31 96 ARG A O 1
ATOM 768 N N . LEU A 1 97 ? 10.947 -3.963 -5.863 1.00 92.56 97 LEU A N 1
ATOM 769 C CA . LEU A 1 97 ? 9.746 -4.604 -6.399 1.00 92.56 97 LEU A CA 1
ATOM 770 C C . LEU A 1 97 ? 9.873 -4.844 -7.902 1.00 92.56 97 LEU A C 1
ATOM 772 O O . LEU A 1 97 ? 9.537 -5.922 -8.384 1.00 92.56 97 LEU A O 1
ATOM 776 N N . ARG A 1 98 ? 10.428 -3.872 -8.627 1.00 92.50 98 ARG A N 1
ATOM 777 C CA . ARG A 1 98 ? 10.721 -3.998 -10.051 1.00 92.50 98 ARG A CA 1
ATOM 778 C C . ARG A 1 98 ? 11.731 -5.102 -10.340 1.00 92.50 98 ARG A C 1
ATOM 780 O O . ARG A 1 98 ? 11.509 -5.895 -11.245 1.00 92.50 98 ARG A O 1
ATOM 787 N N . ALA A 1 99 ? 12.794 -5.208 -9.544 1.00 90.56 99 ALA A N 1
ATOM 788 C CA . ALA A 1 99 ? 13.781 -6.279 -9.689 1.00 90.56 99 ALA A CA 1
ATOM 789 C C . ALA A 1 99 ? 13.196 -7.689 -9.458 1.00 90.56 99 ALA A C 1
ATOM 791 O O . ALA A 1 99 ? 13.731 -8.662 -9.983 1.00 90.56 99 ALA A O 1
ATOM 792 N N . ALA A 1 100 ? 12.111 -7.800 -8.686 1.00 89.00 100 ALA A N 1
ATOM 793 C CA . ALA A 1 100 ? 11.395 -9.051 -8.439 1.00 89.00 100 ALA A CA 1
ATOM 794 C C . ALA A 1 100 ? 10.246 -9.317 -9.435 1.00 89.00 100 ALA A C 1
ATOM 796 O O . ALA A 1 100 ? 9.635 -10.385 -9.388 1.00 89.00 100 ALA A O 1
ATOM 797 N N . ALA A 1 101 ? 9.929 -8.361 -10.312 1.00 91.00 101 ALA A N 1
ATOM 798 C CA . ALA A 1 101 ? 8.825 -8.467 -11.256 1.00 91.00 101 ALA A CA 1
ATOM 799 C C . ALA A 1 101 ? 9.099 -9.527 -12.331 1.00 91.00 101 ALA A C 1
ATOM 801 O O . ALA A 1 101 ? 10.190 -9.601 -12.900 1.00 91.00 101 ALA A O 1
ATOM 802 N N . VAL A 1 102 ? 8.072 -10.301 -12.674 1.00 91.12 102 VAL A N 1
ATOM 803 C CA . VAL A 1 102 ? 8.090 -11.167 -13.856 1.00 91.12 102 VAL A CA 1
ATOM 804 C C . VAL A 1 102 ? 7.854 -10.293 -15.088 1.00 91.12 102 VAL A C 1
ATOM 806 O O . VAL A 1 102 ? 6.935 -9.475 -15.099 1.00 91.12 102 VAL A O 1
ATOM 809 N N . ASP A 1 103 ? 8.695 -10.450 -16.112 1.00 90.62 103 ASP A N 1
ATOM 810 C CA . ASP A 1 103 ? 8.616 -9.726 -17.392 1.00 90.62 103 ASP A CA 1
ATOM 811 C C . ASP A 1 103 ? 8.590 -8.185 -17.270 1.00 90.62 103 ASP A C 1
ATOM 813 O O . ASP A 1 103 ? 8.008 -7.500 -18.110 1.00 90.62 103 ASP A O 1
ATOM 817 N N . ASP A 1 104 ? 9.204 -7.626 -16.217 1.00 88.62 104 ASP A N 1
ATOM 818 C CA . ASP A 1 104 ? 9.149 -6.190 -15.879 1.00 88.62 104 ASP A CA 1
ATOM 819 C C . ASP A 1 104 ? 7.705 -5.653 -15.715 1.00 88.62 104 ASP A C 1
ATOM 821 O O . ASP A 1 104 ? 7.464 -4.449 -15.817 1.00 88.62 104 ASP A O 1
ATOM 825 N N . ASP A 1 105 ? 6.716 -6.519 -15.443 1.00 92.19 105 ASP A N 1
ATOM 826 C CA . ASP A 1 105 ? 5.318 -6.113 -15.275 1.00 92.19 105 ASP A CA 1
ATOM 827 C C . ASP A 1 105 ? 5.022 -5.650 -13.833 1.00 92.19 105 ASP A C 1
ATOM 829 O O . ASP A 1 105 ? 5.113 -6.449 -12.895 1.00 92.19 105 ASP A O 1
ATOM 833 N N . PRO A 1 106 ? 4.544 -4.406 -13.622 1.00 92.12 106 PRO A N 1
ATOM 834 C CA . PRO A 1 106 ? 4.190 -3.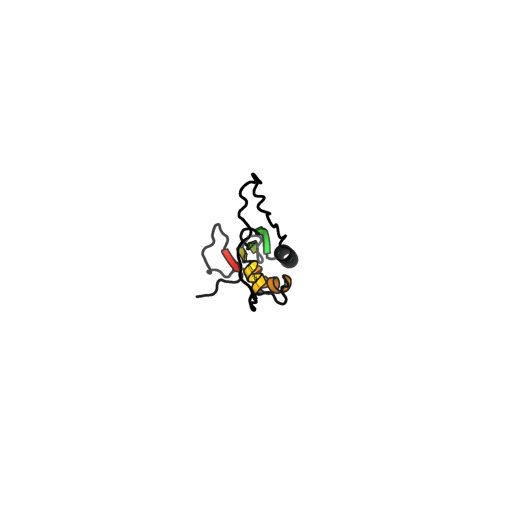915 -12.289 1.00 92.12 106 PRO A CA 1
ATOM 835 C C . PRO A 1 106 ? 3.095 -4.715 -11.568 1.00 92.12 106 PRO A C 1
ATOM 837 O O . PRO A 1 106 ? 3.005 -4.678 -10.345 1.00 92.12 106 PRO A O 1
ATOM 840 N N . GLY A 1 107 ? 2.214 -5.394 -12.308 1.00 92.44 107 GLY A N 1
ATOM 841 C CA . GLY A 1 107 ? 1.120 -6.176 -11.736 1.00 92.44 107 GLY A CA 1
ATOM 842 C C . GLY A 1 107 ? 1.632 -7.457 -11.100 1.00 92.44 107 GLY A C 1
ATOM 843 O O . GLY A 1 107 ? 1.206 -7.799 -10.001 1.00 92.44 107 GLY A O 1
ATOM 844 N N . SER A 1 108 ? 2.601 -8.107 -11.744 1.00 93.00 108 SER A N 1
ATOM 845 C CA . SER A 1 108 ? 3.317 -9.240 -11.161 1.00 93.00 108 SER A CA 1
ATOM 846 C C . SER A 1 108 ? 3.981 -8.866 -9.828 1.00 93.00 108 SER A C 1
ATOM 848 O O . SER A 1 108 ? 3.769 -9.559 -8.837 1.00 93.00 108 SER A O 1
ATOM 850 N N . ALA A 1 109 ? 4.680 -7.725 -9.767 1.00 91.56 109 ALA A N 1
ATOM 851 C CA . ALA A 1 109 ? 5.325 -7.238 -8.548 1.00 91.56 109 ALA A CA 1
ATOM 852 C C . ALA A 1 109 ? 4.315 -6.879 -7.449 1.00 91.56 109 ALA A C 1
ATOM 854 O O . ALA A 1 109 ? 4.546 -7.164 -6.277 1.00 91.56 109 ALA A O 1
ATOM 855 N N . MET A 1 110 ? 3.186 -6.268 -7.821 1.00 91.56 110 MET A N 1
ATOM 856 C CA . MET A 1 110 ? 2.107 -5.939 -6.885 1.00 91.56 110 MET A CA 1
ATOM 857 C C . MET A 1 110 ? 1.538 -7.210 -6.247 1.00 91.56 110 MET A C 1
ATOM 859 O O . MET A 1 110 ? 1.433 -7.289 -5.025 1.00 91.56 110 MET A O 1
ATOM 863 N N . ASN A 1 111 ? 1.270 -8.238 -7.054 1.00 91.75 111 ASN A N 1
ATOM 864 C CA . ASN A 1 111 ? 0.693 -9.495 -6.583 1.00 91.75 111 ASN A CA 1
ATOM 865 C C . ASN A 1 111 ? 1.595 -10.266 -5.604 1.00 91.75 111 ASN A C 1
ATOM 867 O O . ASN A 1 111 ? 1.066 -11.044 -4.817 1.00 91.75 111 ASN A O 1
ATOM 871 N N . LEU A 1 112 ? 2.919 -10.058 -5.620 1.00 89.38 112 LEU A N 1
ATOM 872 C CA . LEU A 1 112 ? 3.844 -10.744 -4.705 1.00 89.38 112 LEU A CA 1
ATOM 873 C C . LEU A 1 112 ? 3.586 -10.413 -3.231 1.00 89.38 112 LEU A C 1
ATOM 875 O O . LEU A 1 112 ? 3.750 -11.286 -2.387 1.00 89.38 112 LEU A O 1
ATOM 879 N N . TYR A 1 113 ? 3.197 -9.170 -2.934 1.00 85.75 113 TYR A N 1
ATOM 880 C CA . TYR A 1 113 ? 3.070 -8.670 -1.558 1.00 85.75 113 TYR A CA 1
ATOM 881 C C . TYR A 1 113 ? 1.677 -8.137 -1.235 1.00 85.75 113 TYR A C 1
ATOM 883 O O . TYR A 1 113 ? 1.442 -7.671 -0.125 1.00 85.75 113 TYR A O 1
ATOM 891 N N . PHE A 1 114 ? 0.741 -8.165 -2.186 1.00 92.44 114 PHE A N 1
ATOM 892 C CA . PHE A 1 114 ? -0.567 -7.546 -1.993 1.00 92.44 114 PHE A CA 1
ATOM 893 C C . PHE A 1 114 ? -1.346 -8.153 -0.824 1.00 92.44 114 PHE A C 1
ATOM 895 O O . PHE A 1 114 ? -1.947 -7.414 -0.048 1.00 92.44 114 PHE A O 1
ATOM 902 N N . ASP A 1 115 ? -1.320 -9.479 -0.681 1.00 90.75 115 ASP A N 1
ATOM 903 C CA . ASP A 1 115 ? -2.017 -10.144 0.420 1.00 90.75 115 ASP A CA 1
ATOM 904 C C . ASP A 1 115 ? -1.376 -9.824 1.780 1.00 90.75 115 ASP A C 1
ATOM 906 O O . ASP A 1 115 ? -2.113 -9.610 2.739 1.00 90.75 115 ASP A O 1
ATOM 910 N N . ASP A 1 116 ? -0.047 -9.675 1.846 1.00 88.31 116 ASP A N 1
ATOM 911 C CA . ASP A 1 116 ? 0.652 -9.220 3.058 1.00 88.31 116 ASP A CA 1
ATOM 912 C C . ASP A 1 116 ? 0.291 -7.770 3.401 1.00 88.31 116 ASP A C 1
ATOM 914 O O . ASP A 1 116 ? 0.087 -7.429 4.562 1.00 88.31 116 ASP A O 1
ATOM 918 N N . VAL A 1 117 ? 0.180 -6.912 2.383 1.00 90.25 117 VAL A N 1
ATOM 919 C CA . VAL A 1 117 ? -0.179 -5.499 2.547 1.00 90.25 117 VAL A CA 1
ATOM 920 C C . VAL A 1 117 ? -1.582 -5.338 3.131 1.00 90.25 117 VAL A C 1
ATOM 922 O O . VAL A 1 117 ? -1.823 -4.431 3.914 1.00 90.25 117 VAL A O 1
ATOM 925 N N . VAL A 1 118 ? -2.534 -6.192 2.758 1.00 90.94 118 VAL A N 1
ATOM 926 C CA . VAL A 1 118 ? -3.918 -6.079 3.253 1.00 90.94 118 VAL A CA 1
ATOM 927 C C . VAL A 1 118 ? -4.203 -6.955 4.470 1.00 90.94 118 VAL A C 1
ATOM 929 O O . VAL A 1 118 ? -5.319 -6.912 4.999 1.00 90.94 118 VAL A O 1
ATOM 932 N N . ALA A 1 119 ? -3.234 -7.755 4.913 1.00 86.50 119 ALA A N 1
ATOM 933 C CA . ALA A 1 119 ? -3.368 -8.583 6.097 1.00 86.50 119 ALA A CA 1
ATOM 934 C C . ALA A 1 119 ? -3.213 -7.734 7.371 1.00 86.50 119 ALA A C 1
ATOM 936 O O . ALA A 1 119 ? -2.320 -6.891 7.455 1.00 86.50 119 ALA A O 1
ATOM 937 N N . PRO A 1 120 ? -4.054 -7.951 8.398 1.00 81.50 120 PRO A N 1
ATOM 938 C CA . PRO A 1 120 ? -3.805 -7.355 9.700 1.00 81.50 120 PRO A CA 1
ATOM 939 C C . PRO A 1 120 ? -2.518 -7.942 10.292 1.00 81.50 120 PRO A C 1
ATOM 941 O O . PRO A 1 120 ? -2.306 -9.155 10.238 1.00 81.50 120 PRO A O 1
ATOM 944 N N . LEU A 1 121 ? -1.687 -7.100 10.907 1.00 77.00 121 LEU A N 1
ATOM 945 C CA . LEU A 1 121 ? -0.509 -7.582 11.625 1.00 77.00 121 LEU A CA 1
ATOM 946 C C . LEU A 1 121 ? -0.889 -8.337 12.897 1.00 77.00 121 LEU A C 1
ATOM 948 O O . LEU A 1 121 ? -1.809 -7.949 13.627 1.00 77.00 121 LEU A O 1
ATOM 952 N N . ALA A 1 122 ? -0.137 -9.400 13.178 1.00 65.06 122 ALA A N 1
ATOM 953 C CA . ALA A 1 122 ? -0.231 -10.102 14.442 1.00 65.06 122 ALA A CA 1
ATOM 954 C C . ALA A 1 122 ? 0.301 -9.205 15.581 1.00 65.06 122 ALA A C 1
ATOM 956 O O . ALA A 1 122 ? 1.296 -8.494 15.406 1.00 65.06 122 ALA A O 1
ATOM 957 N N . PRO A 1 123 ? -0.323 -9.228 16.772 1.00 54.09 123 PRO A N 1
ATOM 958 C CA . PRO A 1 123 ? 0.196 -8.504 17.926 1.00 54.09 123 PRO A CA 1
ATOM 959 C C . PRO A 1 123 ? 1.625 -8.959 18.269 1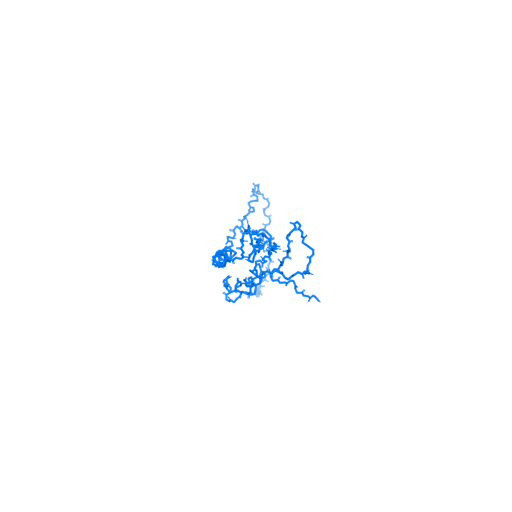.00 54.09 123 PRO A C 1
ATOM 961 O O . PRO A 1 123 ? 1.851 -10.148 18.484 1.00 54.09 123 PRO A O 1
ATOM 964 N N . GLY A 1 124 ? 2.567 -8.014 18.381 1.00 58.12 124 GLY A N 1
ATOM 965 C CA . GLY A 1 124 ? 3.898 -8.253 18.961 1.00 58.12 124 GLY A CA 1
ATOM 966 C C . GLY A 1 124 ? 5.108 -8.117 18.029 1.00 58.12 124 GLY A C 1
ATOM 967 O O . GLY A 1 124 ? 6.226 -8.315 18.494 1.00 58.12 124 GLY A O 1
ATOM 968 N N . GLU A 1 125 ? 4.931 -7.761 16.754 1.00 64.81 125 GLU A N 1
ATOM 969 C CA . GLU A 1 125 ? 6.058 -7.686 15.803 1.00 64.81 125 GLU A CA 1
ATOM 970 C C . GLU A 1 125 ? 6.959 -6.446 15.976 1.00 64.81 125 GLU A C 1
ATOM 972 O O . GLU A 1 125 ? 8.134 -6.482 15.617 1.00 64.81 125 GLU A O 1
ATOM 977 N N . SER A 1 126 ? 6.446 -5.352 16.545 1.00 67.06 126 SER A N 1
ATOM 978 C CA . SER A 1 126 ? 7.208 -4.150 16.937 1.00 67.06 126 SER A CA 1
ATOM 979 C C . SER A 1 126 ? 6.301 -3.152 17.666 1.00 67.06 126 SER A C 1
ATOM 981 O O . SER A 1 126 ? 5.080 -3.183 17.489 1.00 67.06 126 SER A O 1
ATOM 983 N N . GLU A 1 127 ? 6.874 -2.263 18.486 1.00 79.00 127 GLU A N 1
ATOM 984 C CA . GLU A 1 127 ? 6.119 -1.153 19.086 1.00 79.00 127 GLU A CA 1
ATOM 985 C C . GLU A 1 127 ? 5.699 -0.151 17.990 1.00 79.00 127 GLU A C 1
ATOM 987 O O . GLU A 1 127 ? 6.532 0.220 17.156 1.00 79.00 127 GLU A O 1
ATOM 992 N N . PRO A 1 128 ? 4.423 0.274 17.945 1.00 84.62 128 PRO A N 1
ATOM 993 C CA . PRO A 1 128 ? 3.950 1.178 16.908 1.00 84.62 128 PRO A CA 1
ATOM 994 C C . PRO A 1 128 ? 4.512 2.590 17.101 1.00 84.62 128 PRO A C 1
ATOM 996 O O . PRO A 1 128 ? 4.499 3.137 18.203 1.00 84.62 128 PRO A O 1
ATOM 999 N N . VAL A 1 129 ? 4.922 3.225 16.004 1.00 85.25 129 VAL A N 1
ATOM 1000 C CA . VAL A 1 129 ? 5.330 4.637 15.989 1.00 85.25 129 VAL A CA 1
ATOM 1001 C C . VAL A 1 129 ? 4.104 5.471 15.647 1.00 85.25 129 VAL A C 1
ATOM 1003 O O . VAL A 1 129 ? 3.475 5.239 14.615 1.00 85.25 129 VAL A O 1
ATOM 1006 N N . ASP A 1 130 ? 3.729 6.398 16.529 1.00 86.88 130 ASP A N 1
ATOM 1007 C CA . ASP A 1 130 ? 2.503 7.205 16.413 1.00 86.88 130 ASP A CA 1
ATOM 1008 C C . ASP A 1 130 ? 1.230 6.355 16.210 1.00 86.88 130 ASP A C 1
ATOM 1010 O O . ASP A 1 130 ? 0.291 6.727 15.503 1.00 86.88 130 ASP A O 1
ATOM 1014 N N . GLY A 1 131 ? 1.203 5.170 16.830 1.00 87.75 131 GLY A N 1
ATOM 1015 C CA . GLY A 1 131 ? 0.094 4.222 16.714 1.00 87.75 131 GLY A CA 1
ATOM 1016 C C . GLY A 1 131 ? 0.042 3.457 15.386 1.00 87.75 131 GLY A C 1
ATOM 1017 O O . GLY A 1 131 ? -0.961 2.796 15.131 1.00 87.75 131 GLY A O 1
ATOM 1018 N N . VAL A 1 132 ? 1.090 3.531 14.552 1.00 91.00 132 VAL A N 1
ATOM 1019 C CA . VAL A 1 132 ? 1.217 2.804 13.279 1.00 91.00 132 VAL A CA 1
ATOM 1020 C C . VAL A 1 132 ? 2.346 1.775 13.355 1.00 91.00 132 VAL A C 1
ATOM 1022 O O . VAL A 1 132 ? 3.495 2.103 13.657 1.00 91.00 132 VAL A O 1
ATOM 1025 N N . HIS A 1 133 ? 2.027 0.524 13.035 1.00 91.31 133 HIS A N 1
ATOM 1026 C CA . HIS A 1 133 ? 3.021 -0.529 12.844 1.00 91.31 133 HIS A CA 1
ATOM 1027 C C . HIS A 1 133 ? 3.561 -0.468 11.421 1.00 91.31 133 HIS A C 1
ATOM 1029 O O . HIS A 1 133 ? 2.786 -0.499 10.470 1.00 91.31 133 HIS A O 1
ATOM 1035 N N . TRP A 1 134 ? 4.877 -0.371 11.259 1.00 91.31 134 TRP A N 1
ATOM 1036 C CA . TRP A 1 134 ? 5.481 -0.164 9.948 1.00 91.31 134 TRP A CA 1
ATOM 1037 C C . TRP A 1 134 ? 6.117 -1.434 9.386 1.00 91.31 134 TRP A C 1
ATOM 1039 O O . TRP A 1 134 ? 6.970 -2.040 10.029 1.00 91.31 134 TRP A O 1
ATOM 1049 N N . VAL A 1 135 ? 5.776 -1.761 8.142 1.00 91.38 135 VAL A N 1
ATOM 1050 C CA . VAL A 1 135 ? 6.319 -2.886 7.373 1.00 91.38 135 VAL A CA 1
ATOM 1051 C C . VAL A 1 135 ? 6.971 -2.361 6.099 1.00 91.38 135 VAL A C 1
ATOM 1053 O O . VAL A 1 135 ? 6.493 -1.404 5.487 1.00 91.38 135 VAL A O 1
ATOM 1056 N N . THR A 1 136 ? 8.064 -2.990 5.679 1.00 91.69 136 THR A N 1
ATOM 1057 C CA . THR A 1 136 ? 8.762 -2.651 4.435 1.00 91.69 136 THR A CA 1
ATOM 1058 C C . THR A 1 136 ? 8.743 -3.849 3.495 1.00 91.69 136 THR A C 1
ATOM 1060 O O . THR A 1 136 ? 9.137 -4.945 3.891 1.00 91.69 136 THR A O 1
ATOM 1063 N N . HIS A 1 137 ? 8.339 -3.625 2.245 1.00 90.12 137 HIS A N 1
ATOM 1064 C CA . HIS A 1 137 ? 8.339 -4.626 1.185 1.00 90.12 137 HIS A CA 1
ATOM 1065 C C . HIS A 1 137 ? 9.240 -4.193 0.014 1.00 90.12 137 HIS A C 1
ATOM 1067 O O . HIS A 1 137 ? 9.216 -3.026 -0.387 1.00 90.12 137 HIS A O 1
ATOM 1073 N N . PRO A 1 138 ? 10.001 -5.127 -0.580 1.00 87.75 138 PRO A N 1
ATOM 1074 C CA . PRO A 1 138 ? 10.286 -6.454 -0.036 1.00 87.75 138 PRO A CA 1
ATOM 1075 C C . PRO A 1 138 ? 11.061 -6.352 1.295 1.00 87.75 138 PRO A C 1
ATOM 1077 O O . PRO A 1 138 ? 11.755 -5.349 1.514 1.00 87.75 138 PRO A O 1
ATOM 1080 N N . PRO A 1 139 ? 10.961 -7.361 2.182 1.00 81.44 139 PRO A N 1
ATOM 1081 C CA . PRO A 1 139 ? 11.702 -7.360 3.436 1.00 81.44 139 PRO A CA 1
ATOM 1082 C C . PRO A 1 139 ? 13.203 -7.284 3.153 1.00 81.44 139 PRO A C 1
ATOM 1084 O O . PRO A 1 139 ? 13.709 -7.882 2.199 1.00 81.44 139 PRO A O 1
ATOM 1087 N N . THR A 1 140 ? 13.928 -6.525 3.973 1.00 75.19 140 THR A N 1
ATOM 1088 C CA . THR A 1 140 ? 15.390 -6.496 3.888 1.00 75.19 140 THR A CA 1
ATOM 1089 C C . THR A 1 140 ? 15.911 -7.916 4.142 1.00 75.19 140 THR A C 1
ATOM 1091 O O . THR A 1 140 ? 15.491 -8.521 5.130 1.00 75.19 140 THR A O 1
ATOM 1094 N N . PRO A 1 141 ? 16.792 -8.467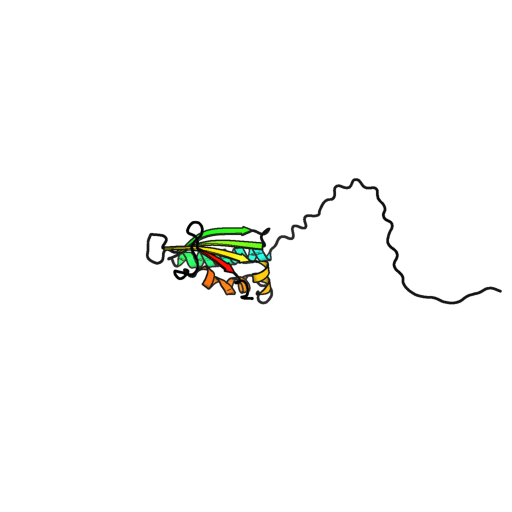 3.284 1.00 68.00 141 PRO A N 1
ATOM 1095 C CA . PRO A 1 141 ? 17.372 -9.783 3.517 1.00 68.00 141 PRO A CA 1
ATOM 1096 C C . PRO A 1 141 ? 17.999 -9.840 4.911 1.00 68.00 141 PRO A C 1
ATOM 1098 O O . PRO A 1 141 ? 18.724 -8.919 5.293 1.00 68.00 141 PRO A O 1
ATOM 1101 N N . ALA A 1 142 ? 17.721 -10.904 5.665 1.00 60.72 142 ALA A N 1
ATOM 1102 C CA . ALA A 1 142 ? 18.501 -11.201 6.858 1.00 60.72 142 ALA A CA 1
ATOM 1103 C C . ALA A 1 142 ? 19.939 -11.482 6.396 1.00 60.72 142 ALA A C 1
ATOM 1105 O O . ALA A 1 142 ? 20.151 -12.376 5.574 1.00 60.72 142 ALA A O 1
ATOM 1106 N N . GLY A 1 143 ? 20.876 -10.634 6.824 1.00 41.47 143 GLY A N 1
ATOM 1107 C CA . GLY A 1 143 ? 22.303 -10.776 6.521 1.00 41.47 143 GLY A CA 1
ATOM 1108 C C . GLY A 1 143 ? 22.951 -11.958 7.224 1.00 41.47 143 GLY A C 1
ATOM 1109 O O . GLY A 1 143 ? 22.347 -12.490 8.183 1.00 41.47 143 GLY A O 1
#

Sequence (143 aa):
MSRRKAGRPDEHAPSSVGRDEGGLLFREYDTVFDTWAMRFTQRLIGGLIVRQDRGGLRVASVELNSIEDMVVLVIEHYGNSEFVQSRVGHRLILSRLRAAAVDDDPGSAMNLYFDDVVAPLAPGESEPVDGVHWVTHPPTPAG

Secondary structure (DSSP, 8-state):
-------------------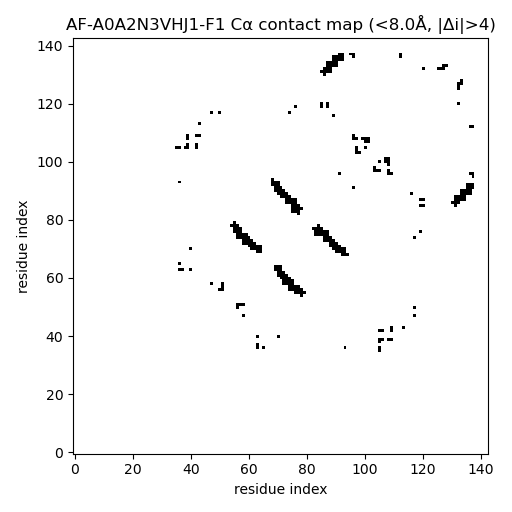---------------HHHHHHHHHHHHHHHHHHTTSSEEEEEEEEETTTTEEEEEEEE-TTSSS--EEEEEEEEHHHHHHT-GGG-HHHHHHHHHHHHHSPPPTTSSPPBTTBEEEEESPPPP-

Nearest PDB structures (foldseek):
  8a9w-assembly1_A-2  TM=6.393E-01  e=1.168E-01  Klebsiella oxytoca
  5hl8-assembly2_B  TM=5.897E-01  e=3.527E-01  Klebsiella pneumoniae subsp. pneumoniae NTUH-K2044
  6ghu-assembly1_A  TM=5.362E-01  e=7.694E-01  Pseudomonas aeruginosa
  6wf7-assembly1_A  TM=4.828E-01  e=1.294E+00  Streptomyces coelicolor A3(2)
  6xbs-assembly1_A-2  TM=4.841E-01  e=1.573E+00  Streptomyces coelicolor A3(2)

Solvent-accessible surface area (backbone atoms only — not comparable to full-atom values): 9040 Å² total; per-residue (Å²): 135,83,91,81,85,89,84,86,80,90,81,91,78,81,84,76,89,78,88,80,74,98,62,80,81,72,71,76,75,78,75,72,73,61,61,59,61,52,51,28,50,51,51,50,53,54,53,50,52,63,49,38,77,72,51,40,44,43,76,77,46,79,45,80,38,80,90,78,40,28,37,41,35,30,37,36,30,25,60,96,47,98,51,77,74,46,35,42,30,39,39,37,34,46,70,59,34,51,73,66,21,59,92,74,33,42,65,54,30,46,63,76,48,46,67,66,71,72,46,80,80,71,92,81,85,65,87,49,62,97,68,30,37,78,48,56,40,70,67,79,77,86,126

Foldseek 3Di:
DDDDDDDDDDDDDDDDDDPDDPDDPPPPPPPVPPPLLVQLQVLLVVLVVVVVVVPQKDWPDWDDDVVQQWIKTKMFGQHPHPDGPAIEIETERNVVLQVVADVSHSNRSCVVCSCVVPDDDDPDPDDADVRYHYDYPPDDDDD

Radius of gyration: 26.4 Å; Cα contacts (8 Å, |Δi|>4): 163; chains: 1; bounding box: 83×43×73 Å

pLDDT: mean 77.71, std 21.09, range [32.75, 95.75]

Organism: NCBI:txid134984

Mean predicted aligned error: 12.95 Å